Protein AF-A0A1C5D1U2-F1 (afdb_monomer)

Foldseek 3Di:
DVVVVVVLLCCLCPVDPVNVVLVVVLVVLVVVVVCCVPPNDDPDDPCSCVVLVVSLPPQLVVQLVVQVVVPPVRSPDPVRNVVSSVVSSSVVSSVNSVVVVCVVCVDPDPPPPDD

Secondary structure (DSSP, 8-state):
-HHHHHHHHHHHHHSSHHHHHHHHHHHHHHHHHHHHHHH---SS---TTHHHHHHHTTHHHHHHHHHHHH-HHHHTSHHHHHHHHHHHHHHHHHHHHHHHHHHH-----------

Structure (mmCIF, N/CA/C/O backbone):
data_AF-A0A1C5D1U2-F1
#
_entry.id   AF-A0A1C5D1U2-F1
#
loop_
_atom_site.group_PDB
_atom_site.id
_atom_site.type_symbol
_atom_site.label_atom_id
_atom_site.label_alt_id
_atom_site.label_comp_id
_atom_site.label_asym_id
_atom_site.label_entity_id
_atom_site.label_seq_id
_atom_site.pdbx_PDB_ins_code
_atom_site.Cartn_x
_atom_site.Cartn_y
_atom_site.Cartn_z
_atom_site.occupancy
_atom_site.B_iso_or_equiv
_atom_site.auth_seq_id
_atom_site.auth_comp_id
_atom_site.auth_asym_id
_atom_site.auth_atom_id
_atom_site.pdbx_PDB_model_num
ATOM 1 N N . MET A 1 1 ? 5.463 7.882 26.669 1.00 59.19 1 MET A N 1
ATOM 2 C CA . MET A 1 1 ? 4.189 8.101 25.939 1.00 59.19 1 MET A CA 1
ATOM 3 C C . MET A 1 1 ? 4.186 7.494 24.531 1.00 59.19 1 MET A C 1
ATOM 5 O O . MET A 1 1 ? 3.218 6.819 24.209 1.00 59.19 1 MET A O 1
ATOM 9 N N . ALA A 1 2 ? 5.246 7.643 23.720 1.00 62.22 2 ALA A N 1
ATOM 10 C CA . ALA A 1 2 ? 5.310 7.101 22.348 1.00 62.22 2 ALA A CA 1
ATOM 11 C C . ALA A 1 2 ? 5.067 5.576 22.231 1.00 62.22 2 ALA A C 1
ATOM 13 O O . ALA A 1 2 ? 4.366 5.126 21.327 1.00 62.22 2 ALA A O 1
ATOM 14 N N . SER A 1 3 ? 5.560 4.781 23.185 1.00 73.44 3 SER A N 1
ATOM 15 C CA . SER A 1 3 ? 5.375 3.320 23.216 1.00 73.44 3 SER A CA 1
ATOM 16 C C . SER A 1 3 ? 3.904 2.881 23.276 1.00 73.44 3 SER A C 1
ATOM 18 O O . SER A 1 3 ? 3.520 1.902 22.633 1.00 73.44 3 SER A O 1
ATOM 20 N N . GLY A 1 4 ? 3.050 3.621 23.991 1.00 77.00 4 GLY A N 1
ATOM 21 C CA . GLY A 1 4 ? 1.617 3.316 24.093 1.00 77.00 4 GLY A CA 1
ATOM 22 C C . GLY A 1 4 ? 0.851 3.547 22.785 1.00 77.00 4 GLY A C 1
ATOM 23 O O . GLY A 1 4 ? -0.021 2.750 22.428 1.00 77.00 4 GLY A O 1
ATOM 24 N N . LEU A 1 5 ? 1.213 4.592 22.034 1.00 79.06 5 LEU A N 1
ATOM 25 C CA . LEU A 1 5 ? 0.605 4.896 20.733 1.00 79.06 5 LEU A CA 1
ATOM 26 C C . LEU A 1 5 ? 0.976 3.841 19.690 1.00 79.06 5 LEU A C 1
ATOM 28 O O . LEU A 1 5 ? 0.091 3.310 19.024 1.00 79.06 5 LEU A O 1
ATOM 32 N N . LEU A 1 6 ? 2.256 3.465 19.619 1.00 82.38 6 LEU A N 1
ATOM 33 C CA . LEU A 1 6 ? 2.736 2.410 18.720 1.00 82.38 6 LEU A CA 1
ATOM 34 C C . LEU A 1 6 ? 2.036 1.073 18.988 1.00 82.38 6 LEU A C 1
ATOM 36 O O . LEU A 1 6 ? 1.589 0.405 18.060 1.00 82.38 6 LEU A O 1
ATOM 40 N N . THR A 1 7 ? 1.862 0.719 20.262 1.00 82.25 7 THR A N 1
ATOM 41 C CA . THR A 1 7 ? 1.170 -0.517 20.658 1.00 82.25 7 THR A CA 1
ATOM 42 C C . THR A 1 7 ? -0.309 -0.489 20.264 1.00 82.25 7 THR A C 1
ATOM 44 O O . THR A 1 7 ? -0.881 -1.504 19.863 1.00 82.25 7 THR A O 1
ATOM 47 N N . THR A 1 8 ? -0.943 0.679 20.364 1.00 80.81 8 THR A N 1
ATOM 48 C CA . THR A 1 8 ? -2.341 0.867 19.961 1.00 80.81 8 THR A CA 1
ATOM 49 C C . THR A 1 8 ? -2.494 0.756 18.448 1.00 80.81 8 THR A C 1
ATOM 51 O O . THR A 1 8 ? -3.366 0.022 17.987 1.00 80.81 8 THR A O 1
ATOM 54 N N . LEU A 1 9 ? -1.621 1.415 17.682 1.00 80.38 9 LEU A N 1
ATOM 55 C CA . LEU A 1 9 ? -1.604 1.330 16.222 1.00 80.38 9 LEU A CA 1
ATOM 56 C C . LEU A 1 9 ? -1.368 -0.106 15.757 1.00 80.38 9 LEU A C 1
ATOM 58 O O . LEU A 1 9 ? -2.174 -0.628 14.998 1.00 80.38 9 LEU A O 1
ATOM 62 N N . ALA A 1 10 ? -0.357 -0.790 16.299 1.00 81.06 10 ALA A N 1
ATOM 63 C CA . ALA A 1 10 ? -0.085 -2.187 15.971 1.00 81.06 10 ALA A CA 1
ATOM 64 C C . ALA A 1 10 ? -1.308 -3.088 16.219 1.00 81.06 10 ALA A C 1
ATOM 66 O O . ALA A 1 10 ? -1.644 -3.939 15.397 1.00 81.06 10 ALA A O 1
ATOM 67 N N . ARG A 1 11 ? -2.038 -2.870 17.320 1.00 80.75 11 ARG A N 1
ATOM 68 C CA . ARG A 1 11 ? -3.258 -3.631 17.619 1.00 80.75 11 ARG A CA 1
ATOM 69 C C . ARG A 1 11 ? -4.394 -3.337 16.638 1.00 80.75 11 ARG A C 1
ATOM 71 O O . ARG A 1 11 ? -5.149 -4.249 16.320 1.00 80.75 11 ARG A O 1
ATOM 78 N N . LEU A 1 12 ? -4.534 -2.101 16.162 1.00 80.00 12 LEU A N 1
ATOM 79 C CA . LEU A 1 12 ? -5.545 -1.750 15.160 1.00 80.00 12 LEU A CA 1
ATOM 80 C C . LEU A 1 12 ? -5.190 -2.316 13.782 1.00 80.00 12 LEU A C 1
ATOM 82 O O . LEU A 1 12 ? -6.058 -2.880 13.124 1.00 80.00 12 LEU A O 1
ATOM 86 N N . THR A 1 13 ? -3.924 -2.223 13.381 1.00 76.56 13 THR A N 1
ATOM 87 C CA . THR A 1 13 ? -3.430 -2.709 12.088 1.00 76.56 13 THR A CA 1
ATOM 88 C C . THR A 1 13 ? -3.456 -4.235 11.993 1.00 76.56 13 THR A C 1
ATOM 90 O O . THR A 1 13 ? -3.878 -4.772 10.975 1.00 76.56 13 THR A O 1
ATOM 93 N N . PHE A 1 14 ? -3.049 -4.948 13.050 1.00 82.00 14 PHE A N 1
ATOM 94 C CA . PHE A 1 14 ? -2.840 -6.404 12.997 1.00 82.00 14 PHE A CA 1
ATOM 95 C C . PHE A 1 14 ? -3.801 -7.223 13.868 1.00 82.00 14 PHE A C 1
ATOM 97 O O . PHE A 1 14 ? -3.948 -8.426 13.659 1.00 82.00 14 PHE A O 1
ATOM 104 N N . GLY A 1 15 ? -4.453 -6.607 14.856 1.00 80.12 15 GLY A N 1
ATOM 105 C CA . GLY A 1 15 ? -5.274 -7.307 15.850 1.00 80.12 15 GLY A CA 1
ATOM 106 C C . GLY A 1 15 ? -6.755 -7.455 15.490 1.00 80.12 15 GLY A C 1
ATOM 107 O O . GLY A 1 15 ? -7.483 -8.123 16.222 1.00 80.12 15 GLY A O 1
ATOM 108 N N . ASN A 1 16 ? -7.226 -6.849 14.394 1.00 85.94 16 ASN A N 1
ATOM 109 C CA . ASN A 1 16 ? -8.617 -6.947 13.947 1.00 85.94 16 ASN A CA 1
ATOM 110 C C . ASN A 1 16 ? -8.740 -7.805 12.679 1.00 85.94 16 ASN A C 1
ATOM 112 O O . ASN A 1 16 ? -7.996 -7.602 11.722 1.00 85.94 16 ASN A O 1
ATOM 116 N N . ARG A 1 17 ? -9.741 -8.699 12.632 1.00 88.81 17 ARG A N 1
ATOM 117 C CA . ARG A 1 17 ? -10.013 -9.557 11.465 1.00 88.81 17 ARG A CA 1
ATOM 118 C C . ARG A 1 17 ? -10.212 -8.764 10.175 1.00 88.81 17 ARG A C 1
ATOM 120 O O . ARG A 1 17 ? -9.757 -9.208 9.134 1.00 88.81 17 ARG A O 1
ATOM 127 N N . VAL A 1 18 ? -10.864 -7.599 10.229 1.00 90.81 18 VAL A N 1
ATOM 128 C CA . VAL A 1 18 ? -11.085 -6.772 9.025 1.00 90.81 18 VAL A CA 1
ATOM 129 C C . VAL A 1 18 ? -9.757 -6.276 8.454 1.00 90.81 18 VAL A C 1
ATOM 131 O O . VAL A 1 18 ? -9.507 -6.426 7.262 1.00 90.81 18 VAL A O 1
ATOM 134 N N . SER A 1 19 ? -8.875 -5.764 9.314 1.00 90.06 19 SER A N 1
ATOM 135 C CA . SER A 1 19 ? -7.537 -5.331 8.910 1.00 90.06 19 SER A CA 1
ATOM 136 C C . SER A 1 19 ? -6.694 -6.505 8.411 1.00 90.06 19 SER A C 1
ATOM 138 O O . SER A 1 19 ? -6.001 -6.366 7.413 1.00 90.06 19 SER A O 1
ATOM 140 N N . GLN A 1 20 ? -6.806 -7.685 9.030 1.00 91.50 20 GLN A N 1
ATOM 141 C CA . GLN A 1 20 ? -6.130 -8.901 8.564 1.00 91.50 20 GLN A CA 1
ATOM 142 C C . GLN A 1 20 ? -6.610 -9.359 7.183 1.00 91.50 20 GLN A C 1
ATOM 144 O O . GLN A 1 20 ? -5.784 -9.731 6.361 1.00 91.50 20 GLN A O 1
ATOM 149 N N . VAL A 1 21 ? -7.918 -9.313 6.908 1.00 95.88 21 VAL A N 1
ATOM 150 C CA . VAL A 1 21 ? -8.467 -9.641 5.581 1.00 95.88 21 VAL A CA 1
ATOM 151 C C . VAL A 1 21 ? -7.938 -8.665 4.532 1.00 95.88 21 VAL A C 1
ATOM 153 O O . VAL A 1 21 ? -7.472 -9.098 3.482 1.00 95.88 21 VAL A O 1
ATOM 156 N N . TYR A 1 22 ? -7.945 -7.365 4.834 1.00 95.31 22 TYR A N 1
ATOM 157 C CA . TYR A 1 22 ? -7.380 -6.350 3.945 1.00 95.31 22 TYR A CA 1
ATOM 158 C C . TYR A 1 22 ? -5.879 -6.572 3.696 1.00 95.31 22 TYR A C 1
ATOM 160 O O . TYR A 1 22 ? -5.448 -6.629 2.548 1.00 95.31 22 TYR A O 1
ATOM 168 N N . LEU A 1 23 ? -5.085 -6.781 4.750 1.00 95.69 23 LEU A N 1
ATOM 169 C CA . LEU A 1 23 ? -3.651 -7.060 4.626 1.00 95.69 23 LEU A CA 1
ATOM 170 C C . LEU A 1 23 ? -3.379 -8.368 3.873 1.00 95.69 23 LEU A C 1
ATOM 172 O O . LEU A 1 23 ? -2.439 -8.433 3.087 1.00 95.69 23 LEU A O 1
ATOM 176 N N . GLY A 1 24 ? -4.210 -9.392 4.072 1.00 96.81 24 GLY A N 1
ATOM 177 C CA . GLY A 1 24 ? -4.141 -10.650 3.333 1.00 96.81 24 GLY A CA 1
ATOM 178 C C . GLY A 1 24 ? -4.403 -10.457 1.840 1.00 96.81 24 GLY A C 1
ATOM 179 O O . GLY A 1 24 ? -3.666 -11.000 1.022 1.00 96.81 24 GLY A O 1
ATOM 180 N N . LEU A 1 25 ? -5.389 -9.633 1.476 1.00 97.88 25 LEU A N 1
ATOM 181 C CA . LEU A 1 25 ? -5.667 -9.275 0.083 1.00 97.88 25 LEU A CA 1
ATOM 182 C C . LEU A 1 25 ? -4.495 -8.515 -0.553 1.00 97.88 25 LEU A C 1
ATOM 184 O O . LEU A 1 25 ? -4.099 -8.822 -1.678 1.00 97.88 25 LEU A O 1
ATOM 188 N N . VAL A 1 26 ? -3.906 -7.560 0.173 1.00 97.62 26 VAL A N 1
ATOM 189 C CA . VAL A 1 26 ? -2.715 -6.832 -0.290 1.00 97.62 26 VAL A CA 1
ATOM 190 C C . VAL A 1 26 ? -1.537 -7.780 -0.483 1.00 97.62 26 VAL A C 1
ATOM 192 O O . VAL A 1 26 ? -0.891 -7.734 -1.526 1.00 97.62 26 VAL A O 1
ATOM 195 N N . ALA A 1 27 ? -1.282 -8.672 0.475 1.00 97.75 27 ALA A N 1
ATOM 196 C CA . ALA A 1 27 ? -0.208 -9.655 0.375 1.00 97.75 27 ALA A CA 1
ATOM 197 C C . ALA A 1 27 ? -0.416 -10.605 -0.815 1.00 97.75 27 ALA A C 1
ATOM 199 O O . ALA A 1 27 ? 0.513 -10.827 -1.587 1.00 97.75 27 ALA A O 1
ATOM 200 N N . ALA A 1 28 ? -1.636 -11.111 -1.012 1.00 98.12 28 ALA A N 1
ATOM 201 C CA . ALA A 1 28 ? -1.973 -11.953 -2.157 1.00 98.12 28 ALA A CA 1
ATOM 202 C C . ALA A 1 28 ? -1.760 -11.215 -3.489 1.00 98.12 28 ALA A C 1
ATOM 204 O O . ALA A 1 28 ? -1.182 -1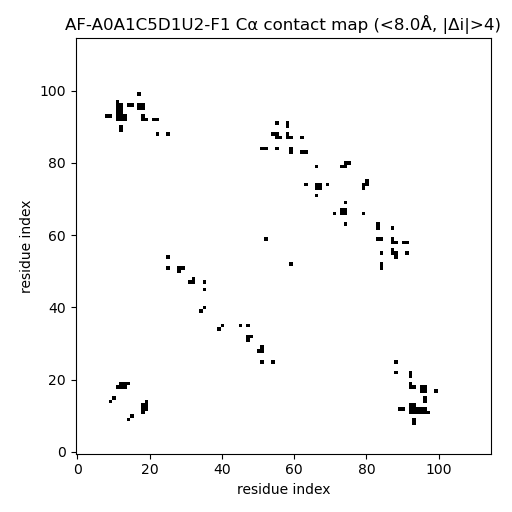1.773 -4.418 1.00 98.12 28 ALA A O 1
ATOM 205 N N . THR A 1 29 ? -2.157 -9.943 -3.559 1.00 97.88 29 THR A N 1
ATOM 206 C CA . THR A 1 29 ? -1.947 -9.102 -4.746 1.00 97.88 29 THR A CA 1
ATOM 207 C C . THR A 1 29 ? -0.461 -8.849 -4.990 1.00 97.88 29 THR A C 1
ATOM 209 O O . THR A 1 29 ? -0.010 -8.918 -6.126 1.00 97.88 29 THR A O 1
ATOM 212 N N . ALA A 1 30 ? 0.332 -8.624 -3.940 1.00 97.31 30 ALA A N 1
ATOM 213 C CA . ALA A 1 30 ? 1.778 -8.452 -4.063 1.00 97.31 30 ALA A CA 1
ATOM 214 C C . ALA A 1 30 ? 2.462 -9.724 -4.582 1.00 97.31 30 ALA A C 1
ATOM 216 O O . ALA A 1 30 ? 3.333 -9.639 -5.444 1.00 97.31 30 ALA A O 1
ATOM 217 N N . VAL A 1 31 ? 2.035 -10.901 -4.112 1.00 98.00 31 VAL A N 1
ATOM 218 C CA . VAL A 1 31 ? 2.506 -12.191 -4.638 1.00 98.00 31 VAL A CA 1
ATOM 219 C C . VAL A 1 31 ? 2.114 -12.351 -6.103 1.00 98.00 31 VAL A C 1
ATOM 221 O O . VAL A 1 31 ? 2.958 -12.726 -6.908 1.00 98.00 31 VAL A O 1
ATOM 224 N N . PHE A 1 32 ? 0.873 -12.023 -6.468 1.00 96.88 32 PHE A N 1
ATOM 225 C CA . PHE A 1 32 ? 0.429 -12.039 -7.860 1.00 96.88 32 PHE A CA 1
ATOM 226 C C . PHE A 1 32 ? 1.307 -11.145 -8.749 1.00 96.88 32 PHE A C 1
ATOM 228 O O . PHE A 1 32 ? 1.826 -11.621 -9.752 1.00 96.88 32 PHE A O 1
ATOM 235 N N . VAL A 1 33 ? 1.556 -9.896 -8.344 1.00 95.88 33 VAL A N 1
ATOM 236 C CA . VAL A 1 33 ? 2.432 -8.964 -9.075 1.00 95.88 33 VAL A CA 1
ATOM 237 C C . VAL A 1 33 ? 3.863 -9.490 -9.169 1.00 95.88 33 VAL A C 1
ATOM 239 O O . VAL A 1 33 ? 4.492 -9.381 -10.218 1.00 95.88 33 VAL A O 1
ATOM 242 N N . ALA A 1 34 ? 4.396 -10.091 -8.104 1.00 95.69 34 ALA A N 1
ATOM 243 C CA . ALA A 1 34 ? 5.729 -10.683 -8.139 1.00 95.69 34 ALA A CA 1
ATOM 244 C C . ALA A 1 34 ? 5.791 -11.871 -9.110 1.00 95.69 34 ALA A C 1
ATOM 246 O O . ALA A 1 34 ? 6.760 -12.011 -9.848 1.00 95.69 34 ALA A O 1
ATOM 247 N N . VAL A 1 35 ? 4.752 -12.709 -9.148 1.00 96.81 35 VAL A N 1
ATOM 248 C CA . VAL A 1 35 ? 4.699 -13.841 -10.077 1.00 96.81 35 VAL A CA 1
ATOM 249 C C . VAL A 1 35 ? 4.613 -13.360 -11.522 1.00 96.81 35 VAL A C 1
ATOM 251 O O . VAL A 1 35 ? 5.366 -13.828 -12.371 1.00 96.81 35 VAL A O 1
ATOM 254 N N . ASP A 1 36 ? 3.729 -12.400 -11.776 1.00 95.06 36 ASP A N 1
ATOM 255 C CA . ASP A 1 36 ? 3.531 -11.783 -13.082 1.00 95.06 36 ASP A CA 1
ATOM 256 C C . ASP A 1 36 ? 4.823 -11.143 -13.616 1.00 95.06 36 ASP A C 1
ATOM 258 O O . ASP A 1 36 ? 5.241 -11.414 -14.738 1.00 95.06 36 ASP A O 1
ATOM 262 N N . THR A 1 37 ? 5.525 -10.385 -12.773 1.00 91.81 37 THR A N 1
ATOM 263 C CA . THR A 1 37 ? 6.757 -9.684 -13.166 1.00 91.81 37 THR A CA 1
ATOM 264 C C . THR A 1 37 ? 7.969 -10.603 -13.325 1.00 91.81 37 THR A C 1
ATOM 266 O O . THR A 1 37 ? 8.833 -10.319 -14.153 1.00 91.81 37 THR A O 1
ATOM 269 N N . LEU A 1 38 ? 8.068 -11.685 -12.544 1.00 93.75 38 LEU A N 1
ATOM 270 C CA . LEU A 1 38 ? 9.246 -12.563 -12.539 1.00 93.75 38 LEU A CA 1
ATOM 271 C C . LEU A 1 38 ? 9.114 -13.786 -13.451 1.00 93.75 38 LEU A C 1
ATOM 273 O O . LEU A 1 38 ? 10.135 -14.317 -13.888 1.00 93.75 38 LEU A O 1
ATOM 277 N N . PHE A 1 39 ? 7.894 -14.259 -13.717 1.00 95.94 39 PHE A N 1
ATOM 278 C CA . PHE A 1 39 ? 7.673 -15.544 -14.392 1.00 95.94 39 PHE A CA 1
ATOM 279 C C . PHE A 1 39 ? 6.756 -15.474 -15.616 1.00 95.94 39 PHE A C 1
ATOM 281 O O . PHE A 1 39 ? 6.668 -16.469 -16.337 1.00 95.94 39 PHE A O 1
ATOM 288 N N . VAL A 1 40 ? 6.086 -14.347 -15.884 1.00 93.12 40 VAL A N 1
ATOM 289 C CA . VAL A 1 40 ? 5.161 -14.225 -17.020 1.00 93.12 40 VAL A CA 1
ATOM 290 C C . VAL A 1 40 ? 5.730 -13.273 -18.071 1.00 93.12 40 VAL A C 1
ATOM 292 O O . VAL A 1 40 ? 5.921 -12.080 -17.841 1.00 93.12 40 VAL A O 1
ATOM 295 N N . ALA A 1 41 ? 6.006 -13.815 -19.259 1.00 91.81 41 ALA A N 1
ATOM 296 C CA . ALA A 1 41 ? 6.475 -13.028 -20.391 1.00 91.81 41 ALA A CA 1
ATOM 297 C C . ALA A 1 41 ? 5.298 -12.320 -21.069 1.00 91.81 41 ALA A C 1
ATOM 299 O O . ALA A 1 41 ? 4.370 -12.970 -21.552 1.00 91.81 41 ALA A O 1
ATOM 300 N N . HIS A 1 42 ? 5.379 -10.995 -21.141 1.00 87.75 42 HIS A N 1
ATOM 301 C CA . HIS A 1 42 ? 4.401 -10.154 -21.816 1.00 87.75 42 HIS A CA 1
ATOM 302 C C . HIS A 1 42 ? 5.049 -9.472 -23.028 1.00 87.75 42 HIS A C 1
ATOM 304 O O . HIS A 1 42 ? 6.214 -9.070 -22.947 1.00 87.75 42 HIS A O 1
ATOM 310 N N . PRO A 1 43 ? 4.333 -9.336 -24.158 1.00 88.62 43 PRO A N 1
ATOM 311 C CA . PRO A 1 43 ? 4.804 -8.533 -25.286 1.00 88.62 43 PRO A CA 1
ATOM 312 C C . PRO A 1 43 ? 4.806 -7.023 -24.969 1.00 88.62 43 PRO A C 1
ATOM 314 O O . PRO A 1 43 ? 5.476 -6.254 -25.655 1.00 88.62 43 PRO A O 1
ATOM 317 N N . ASP A 1 44 ? 4.072 -6.611 -23.936 1.00 87.56 44 ASP A N 1
ATOM 318 C CA . ASP A 1 44 ? 3.847 -5.244 -23.471 1.00 87.56 44 ASP A CA 1
ATOM 319 C C . ASP A 1 44 ? 3.804 -5.156 -21.925 1.00 87.56 44 ASP A C 1
ATOM 321 O O . ASP A 1 44 ? 4.093 -6.120 -21.219 1.00 87.56 44 ASP A O 1
ATOM 325 N N . ALA A 1 45 ? 3.509 -3.976 -21.365 1.00 83.50 45 ALA A N 1
ATOM 326 C CA . ALA A 1 45 ? 3.442 -3.791 -19.913 1.00 83.50 45 ALA A CA 1
ATOM 327 C C . ALA A 1 45 ? 2.169 -4.434 -19.326 1.00 83.50 45 ALA A C 1
ATOM 329 O O . ALA A 1 45 ? 1.060 -4.042 -19.674 1.00 83.50 45 ALA A O 1
ATOM 330 N N . SER A 1 46 ? 2.317 -5.362 -18.374 1.00 84.94 46 SER A N 1
ATOM 331 C CA . SER A 1 46 ? 1.213 -6.190 -17.850 1.00 84.94 46 SER A CA 1
ATOM 332 C C . SER A 1 46 ? 0.174 -5.461 -16.983 1.00 84.94 46 SER A C 1
ATOM 334 O O . SER A 1 46 ? -0.854 -6.034 -16.628 1.00 84.94 46 SER A O 1
ATOM 336 N N . PHE A 1 47 ? 0.436 -4.213 -16.575 1.00 90.88 47 PHE A N 1
ATOM 337 C CA . PHE A 1 47 ? -0.371 -3.436 -15.618 1.00 90.88 47 PHE A CA 1
ATOM 338 C C . PHE A 1 47 ? -0.666 -4.126 -14.268 1.00 90.88 47 PHE A C 1
ATOM 340 O O . PHE A 1 47 ? -1.397 -3.562 -13.453 1.00 90.88 47 PHE A O 1
ATOM 347 N N . ALA A 1 48 ? -0.068 -5.282 -13.954 1.00 93.06 48 ALA A N 1
ATOM 348 C CA . ALA A 1 48 ? -0.348 -6.015 -12.718 1.00 93.06 48 ALA A CA 1
ATOM 349 C C . ALA A 1 48 ? -0.092 -5.159 -11.464 1.00 93.06 48 ALA A C 1
ATOM 351 O O . ALA A 1 48 ? -0.880 -5.171 -10.516 1.00 93.06 48 ALA A O 1
ATOM 352 N N . GLY A 1 49 ? 0.963 -4.337 -11.486 1.00 91.50 49 GLY A N 1
ATOM 353 C CA . GLY A 1 49 ? 1.306 -3.423 -10.394 1.00 91.50 49 GLY A CA 1
ATOM 354 C C . GLY A 1 49 ? 0.218 -2.394 -10.057 1.00 91.50 49 GLY A C 1
ATOM 355 O O . GLY A 1 49 ? 0.139 -1.959 -8.909 1.00 91.50 49 GLY A O 1
ATOM 356 N N . VAL A 1 50 ? -0.670 -2.045 -10.999 1.00 94.81 50 VAL A N 1
ATOM 357 C CA . VAL A 1 50 ? -1.754 -1.066 -10.785 1.00 94.81 50 VAL A CA 1
ATOM 358 C C . VAL A 1 50 ? -2.706 -1.507 -9.671 1.00 94.81 50 VAL A C 1
ATOM 360 O O . VAL A 1 50 ? -3.192 -0.676 -8.902 1.00 94.81 50 VAL A O 1
ATOM 363 N N . TRP A 1 51 ? -2.915 -2.814 -9.504 1.00 95.75 51 TRP A N 1
ATOM 364 C CA . TRP A 1 51 ? -3.775 -3.344 -8.445 1.00 95.75 51 TRP A CA 1
ATOM 365 C C . TRP A 1 51 ? -3.271 -3.005 -7.038 1.00 95.75 51 TRP A C 1
ATOM 367 O O . TRP A 1 51 ? 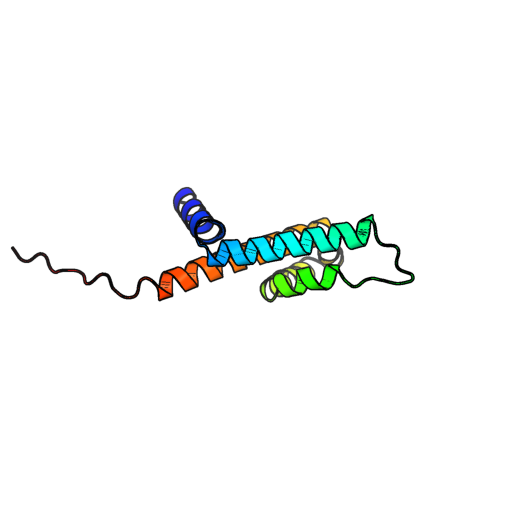-4.078 -2.728 -6.149 1.00 95.75 51 TRP A O 1
ATOM 377 N N . LEU A 1 52 ? -1.951 -2.942 -6.834 1.00 96.31 52 LEU A N 1
ATOM 378 C CA . LEU A 1 52 ? -1.377 -2.506 -5.558 1.00 96.31 52 LEU A CA 1
ATOM 379 C C . LEU A 1 52 ? -1.643 -1.022 -5.296 1.00 96.31 52 LEU A C 1
ATOM 381 O O . LEU A 1 52 ? -1.950 -0.653 -4.163 1.00 96.31 52 LEU A O 1
ATOM 385 N N . PHE A 1 53 ? -1.600 -0.182 -6.333 1.00 95.56 53 PHE A N 1
ATOM 386 C CA . PHE A 1 53 ? -1.948 1.234 -6.210 1.00 95.56 53 PHE A CA 1
ATOM 387 C C . PHE A 1 53 ? -3.424 1.430 -5.868 1.00 95.56 53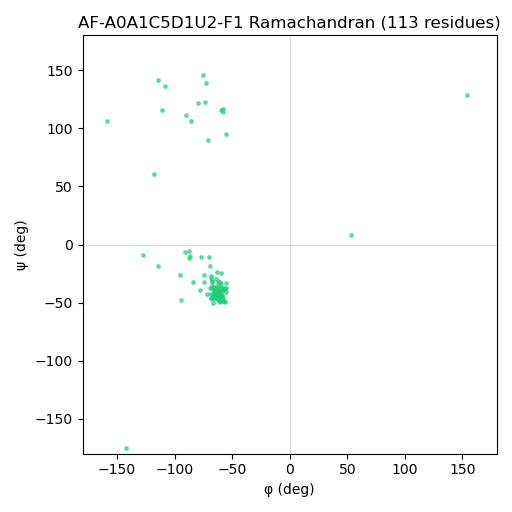 PHE A C 1
ATOM 389 O O . PHE A 1 53 ? -3.732 2.254 -5.011 1.00 95.56 53 PHE A O 1
ATOM 396 N N . PHE A 1 54 ? -4.334 0.642 -6.449 1.00 96.56 54 PHE A N 1
ATOM 397 C CA . PHE A 1 54 ? -5.751 0.697 -6.079 1.00 96.56 54 PHE A CA 1
ATOM 398 C C . PHE A 1 54 ? -6.004 0.263 -4.636 1.00 96.56 54 PHE A C 1
ATOM 400 O O . PHE A 1 54 ? -6.771 0.915 -3.934 1.00 96.56 54 PHE A O 1
ATOM 407 N N . LEU A 1 55 ? -5.335 -0.788 -4.158 1.00 96.88 55 LEU A N 1
ATOM 408 C CA . LEU A 1 55 ? -5.451 -1.209 -2.759 1.00 96.88 55 LEU A CA 1
ATOM 409 C C . LEU A 1 55 ? -4.831 -0.203 -1.782 1.00 96.88 55 LEU A C 1
ATOM 411 O O . LEU A 1 55 ? -5.275 -0.104 -0.638 1.00 96.88 55 LEU A O 1
ATOM 415 N N . ALA A 1 56 ? -3.813 0.535 -2.223 1.00 97.12 56 ALA A N 1
ATOM 416 C CA . ALA A 1 56 ? -3.167 1.600 -1.466 1.00 97.12 56 ALA A CA 1
ATOM 417 C C . ALA A 1 56 ? -3.853 2.971 -1.635 1.00 97.12 56 ALA A C 1
ATOM 419 O O . ALA A 1 56 ? -3.499 3.924 -0.939 1.00 97.12 56 ALA A O 1
ATOM 420 N N . ALA A 1 57 ? -4.859 3.091 -2.502 1.00 96.12 57 ALA A N 1
ATOM 421 C CA . ALA A 1 57 ? -5.669 4.294 -2.628 1.00 96.12 57 ALA A CA 1
ATOM 422 C C . ALA A 1 57 ? -6.656 4.408 -1.451 1.00 96.12 57 ALA A C 1
ATOM 424 O O . ALA A 1 57 ? -7.149 3.392 -0.971 1.00 96.12 57 ALA A O 1
ATOM 425 N N . PRO A 1 58 ? -6.972 5.626 -0.977 1.00 95.06 58 PRO A N 1
ATOM 426 C CA . PRO A 1 58 ? -6.511 6.912 -1.501 1.00 95.06 58 PRO A CA 1
ATOM 427 C C . PRO A 1 58 ? -5.166 7.373 -0.918 1.00 95.06 58 PRO A C 1
ATOM 429 O O . PRO A 1 58 ? -4.607 8.357 -1.396 1.00 95.06 58 PRO A O 1
ATOM 432 N N . THR A 1 59 ? -4.644 6.704 0.117 1.00 96.62 59 THR A N 1
ATOM 433 C CA . THR A 1 59 ? -3.488 7.190 0.890 1.00 96.62 59 THR A CA 1
ATOM 434 C C . THR A 1 59 ? -2.219 7.315 0.053 1.00 96.62 59 THR A C 1
ATOM 436 O O . THR A 1 59 ? -1.457 8.254 0.270 1.00 96.62 59 THR A O 1
ATOM 439 N N . VAL A 1 60 ? -2.037 6.470 -0.963 1.00 95.75 60 VAL A N 1
ATOM 440 C CA . VAL A 1 60 ? -0.889 6.558 -1.879 1.00 95.75 60 VAL A CA 1
ATOM 441 C C . VAL A 1 60 ? -0.811 7.894 -2.620 1.00 95.75 60 VAL A C 1
ATOM 443 O O . VAL A 1 60 ? 0.281 8.429 -2.798 1.00 95.75 60 VAL A O 1
ATOM 446 N N . PHE A 1 61 ? -1.951 8.505 -2.961 1.00 94.75 61 PHE A N 1
ATOM 447 C CA . PHE A 1 61 ? -1.965 9.812 -3.622 1.00 94.75 61 PHE A CA 1
ATOM 448 C C . PHE A 1 61 ? -1.462 10.926 -2.707 1.00 94.75 61 PHE A C 1
ATOM 450 O O . PHE A 1 61 ? -0.821 11.857 -3.181 1.00 94.75 61 PHE A O 1
ATOM 457 N N . VAL A 1 62 ? -1.693 10.817 -1.395 1.00 95.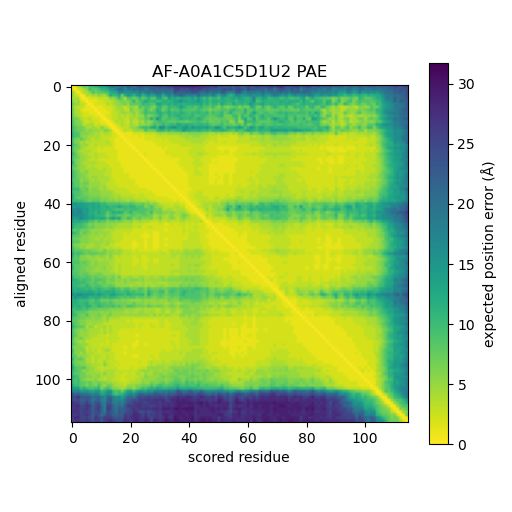88 62 VAL A N 1
ATOM 458 C CA . VAL A 1 62 ? -1.158 11.779 -0.420 1.00 95.88 62 VAL A CA 1
ATOM 459 C C . VAL A 1 62 ? 0.366 11.735 -0.421 1.00 95.88 62 VAL A C 1
ATOM 461 O O . VAL A 1 62 ? 1.006 12.784 -0.415 1.00 95.88 62 VAL A O 1
ATOM 464 N N . PHE A 1 63 ? 0.951 10.536 -0.478 1.00 94.81 63 PHE A N 1
ATOM 465 C CA . PHE A 1 63 ? 2.399 10.395 -0.586 1.00 94.81 63 PHE A CA 1
ATOM 466 C C . PHE A 1 63 ? 2.921 10.917 -1.919 1.00 94.81 63 PHE A C 1
ATOM 468 O O . PHE A 1 63 ? 3.902 11.642 -1.908 1.00 94.81 63 PHE A O 1
ATOM 475 N N . PHE A 1 64 ? 2.273 10.624 -3.045 1.00 92.94 64 PHE A N 1
ATOM 476 C CA . PHE A 1 64 ? 2.717 11.136 -4.346 1.00 92.94 64 PHE A CA 1
ATOM 477 C C . PHE A 1 64 ? 2.668 12.659 -4.429 1.00 92.94 64 PHE A C 1
ATOM 479 O O . PHE A 1 64 ? 3.672 13.275 -4.768 1.00 92.94 64 PHE A O 1
ATOM 486 N N . ILE A 1 65 ? 1.564 13.278 -4.004 1.00 94.19 65 ILE A N 1
ATOM 487 C CA . ILE A 1 65 ? 1.465 14.740 -3.926 1.00 94.19 65 ILE A CA 1
ATOM 488 C C . ILE A 1 65 ? 2.550 15.296 -2.994 1.00 94.19 65 ILE A C 1
ATOM 490 O O . ILE A 1 65 ? 3.220 16.263 -3.337 1.00 94.19 65 ILE A O 1
ATOM 494 N N . GLY A 1 66 ? 2.762 14.679 -1.828 1.00 91.81 66 GLY A N 1
ATOM 495 C CA . GLY A 1 66 ? 3.811 15.095 -0.897 1.00 91.81 66 GLY A CA 1
ATOM 496 C C . GLY A 1 66 ? 5.229 14.930 -1.456 1.00 91.81 66 GLY A C 1
ATOM 497 O O . GLY A 1 66 ? 6.074 15.788 -1.225 1.00 91.81 66 GLY A O 1
ATOM 498 N N . GLY A 1 67 ? 5.487 13.856 -2.202 1.00 91.00 67 GLY A N 1
ATOM 499 C CA . GLY A 1 67 ? 6.769 13.567 -2.841 1.00 91.00 67 GLY A CA 1
ATOM 500 C C . GLY A 1 67 ? 7.106 14.580 -3.927 1.00 91.00 67 GLY A C 1
ATOM 501 O O . GLY A 1 67 ? 8.213 15.109 -3.931 1.00 91.00 67 GLY A O 1
ATOM 502 N N . GLU A 1 68 ? 6.137 14.922 -4.778 1.00 91.25 68 GLU A N 1
ATOM 503 C CA . GLU A 1 68 ? 6.287 15.950 -5.818 1.00 91.25 68 GLU A CA 1
ATOM 504 C C . GLU A 1 68 ? 6.699 17.309 -5.238 1.00 91.25 68 GLU A C 1
ATOM 506 O O . GLU A 1 68 ? 7.553 17.998 -5.794 1.00 91.25 68 GLU A O 1
ATOM 511 N N . LEU A 1 69 ? 6.156 17.673 -4.071 1.00 91.38 69 LEU A N 1
ATOM 512 C CA . LEU A 1 69 ? 6.518 18.913 -3.375 1.00 91.38 69 LEU A CA 1
ATOM 513 C C . LEU A 1 69 ? 7.955 18.908 -2.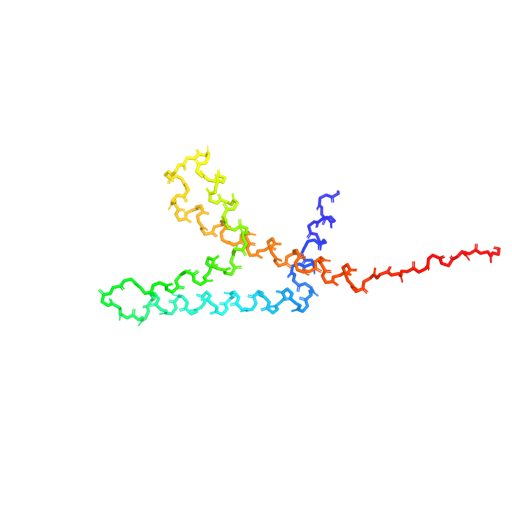830 1.00 91.38 69 LEU A C 1
ATOM 515 O O . LEU A 1 69 ? 8.547 19.973 -2.664 1.00 91.38 69 LEU A O 1
ATOM 519 N N . VAL A 1 70 ? 8.511 17.731 -2.529 1.00 88.88 70 VAL A N 1
ATOM 520 C CA . VAL A 1 70 ? 9.908 17.565 -2.087 1.00 88.88 70 VAL A CA 1
ATOM 521 C C . VAL A 1 70 ? 10.855 17.502 -3.293 1.00 88.88 70 VAL A C 1
ATOM 523 O O . VAL A 1 70 ? 11.983 17.987 -3.213 1.00 88.88 70 VAL A O 1
ATOM 526 N N . GLY A 1 71 ? 10.387 16.948 -4.414 1.00 90.12 71 GLY A N 1
ATOM 527 C CA . GLY A 1 71 ? 11.052 16.953 -5.714 1.00 90.12 71 GLY A CA 1
ATOM 528 C C . GLY A 1 71 ? 10.637 15.759 -6.580 1.00 90.12 71 GLY A C 1
ATOM 529 O O . GLY A 1 71 ? 10.760 14.613 -6.150 1.00 90.12 71 GLY A O 1
ATOM 530 N N . GLY A 1 72 ? 10.217 16.014 -7.824 1.00 84.44 72 GLY A N 1
ATOM 531 C CA . GLY A 1 72 ? 9.685 14.981 -8.731 1.00 84.44 72 GLY A CA 1
ATOM 532 C C . GLY A 1 72 ? 10.643 13.813 -9.005 1.00 84.44 72 GLY A C 1
ATOM 533 O O . GLY A 1 72 ? 10.247 12.655 -8.953 1.00 84.44 72 GLY A O 1
ATOM 534 N N . THR A 1 73 ? 11.948 14.070 -9.151 1.00 87.62 73 THR A N 1
ATOM 535 C CA . THR A 1 73 ? 12.939 12.988 -9.344 1.00 87.62 73 THR A CA 1
ATOM 536 C C . THR A 1 73 ? 13.050 12.049 -8.142 1.00 87.62 73 THR A C 1
ATOM 538 O O . THR A 1 73 ? 13.368 10.871 -8.297 1.00 87.62 73 THR A O 1
ATOM 541 N N . PHE A 1 74 ? 12.798 12.556 -6.933 1.00 85.31 74 PHE A N 1
ATOM 542 C CA . PHE A 1 74 ? 12.739 11.740 -5.728 1.00 85.31 74 PHE A CA 1
ATOM 543 C C . PHE A 1 74 ? 11.409 10.984 -5.637 1.00 85.31 74 PHE A C 1
ATOM 545 O O . PHE A 1 74 ? 11.417 9.807 -5.273 1.00 85.31 74 PHE A O 1
ATOM 552 N N . ALA A 1 75 ? 10.299 11.624 -6.016 1.00 87.94 75 ALA A N 1
ATOM 553 C CA . ALA A 1 75 ? 8.968 11.020 -6.033 1.00 87.94 75 ALA A CA 1
ATOM 554 C C . ALA A 1 75 ? 8.880 9.799 -6.969 1.00 87.94 75 ALA A C 1
ATOM 556 O O . ALA A 1 75 ? 8.286 8.788 -6.598 1.00 87.94 75 ALA A O 1
ATOM 557 N N . ASP A 1 76 ? 9.559 9.851 -8.116 1.00 88.50 76 ASP A N 1
ATOM 558 C CA . ASP A 1 76 ? 9.625 8.745 -9.082 1.00 88.50 76 ASP A CA 1
ATOM 559 C C . ASP A 1 76 ? 10.575 7.613 -8.661 1.00 88.50 76 ASP A C 1
ATOM 561 O O . ASP A 1 76 ? 10.613 6.538 -9.268 1.00 88.50 76 ASP A O 1
ATOM 565 N N . SER A 1 77 ? 11.382 7.828 -7.620 1.00 93.06 77 SER A N 1
ATOM 566 C CA . SER A 1 77 ? 12.372 6.843 -7.205 1.00 93.06 77 SER A CA 1
ATOM 567 C C . SER A 1 77 ? 11.714 5.633 -6.537 1.00 93.06 77 SER A C 1
ATOM 569 O O . SER A 1 77 ? 10.852 5.751 -5.665 1.00 93.06 77 SER A O 1
ATOM 571 N N . ALA A 1 78 ? 12.202 4.433 -6.856 1.00 91.81 78 ALA A N 1
ATOM 572 C CA . ALA A 1 78 ? 11.775 3.203 -6.185 1.00 91.81 78 ALA A CA 1
ATOM 573 C C . ALA A 1 78 ? 11.962 3.270 -4.654 1.00 91.81 78 ALA A C 1
ATOM 575 O O . ALA A 1 78 ? 11.157 2.729 -3.895 1.00 91.81 78 ALA A O 1
ATOM 576 N N . ALA A 1 79 ? 13.005 3.979 -4.204 1.00 91.69 79 ALA A N 1
ATOM 577 C CA . ALA A 1 79 ? 13.286 4.223 -2.792 1.00 91.69 79 ALA A CA 1
ATOM 578 C C . ALA A 1 79 ? 12.184 5.032 -2.088 1.00 91.69 79 ALA A C 1
ATOM 580 O O . ALA A 1 79 ? 12.037 4.912 -0.876 1.00 91.69 79 ALA A O 1
ATOM 581 N N . PHE A 1 80 ? 11.401 5.818 -2.828 1.00 93.88 80 PHE A N 1
ATOM 582 C CA . PHE A 1 80 ? 10.239 6.533 -2.316 1.00 93.88 80 PHE A CA 1
ATOM 583 C C . PHE A 1 80 ? 8.937 5.748 -2.517 1.00 93.88 80 PHE A C 1
ATOM 585 O O . PHE A 1 80 ? 8.165 5.575 -1.570 1.00 93.88 80 PHE A O 1
ATOM 592 N N . VAL A 1 81 ? 8.710 5.226 -3.728 1.00 94.12 81 VAL A N 1
ATOM 593 C CA . VAL A 1 81 ? 7.447 4.576 -4.114 1.00 94.12 81 VAL A CA 1
ATOM 594 C C . VAL A 1 81 ? 7.146 3.350 -3.250 1.00 94.12 81 VAL A C 1
ATOM 596 O O . VAL A 1 81 ? 6.018 3.202 -2.773 1.00 94.12 81 VAL A O 1
ATOM 599 N N . TYR A 1 82 ? 8.131 2.480 -2.990 1.00 94.12 82 TYR A N 1
ATOM 600 C CA . TYR A 1 82 ? 7.884 1.272 -2.196 1.00 94.12 82 TYR A CA 1
ATOM 601 C C . TYR A 1 82 ? 7.528 1.586 -0.734 1.00 94.12 82 TYR A C 1
ATOM 603 O O . TYR A 1 82 ? 6.494 1.094 -0.268 1.00 94.12 82 TYR A O 1
ATOM 611 N N . PRO A 1 83 ? 8.2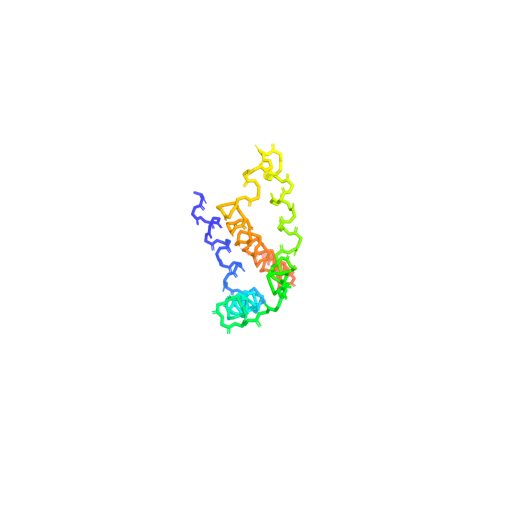86 2.423 0.007 1.00 95.56 83 PRO A N 1
ATOM 612 C CA . PRO A 1 83 ? 7.868 2.836 1.344 1.00 95.56 83 PRO A CA 1
ATOM 613 C C . PRO A 1 83 ? 6.526 3.567 1.362 1.00 95.56 83 PRO A C 1
ATOM 615 O O . PRO A 1 83 ? 5.717 3.299 2.248 1.00 95.56 83 PRO A O 1
ATOM 618 N N . ALA A 1 84 ? 6.255 4.443 0.389 1.00 95.88 84 ALA A N 1
ATOM 619 C CA . ALA A 1 84 ? 4.978 5.145 0.281 1.00 95.88 84 ALA A CA 1
ATOM 620 C C . ALA A 1 84 ? 3.799 4.169 0.146 1.00 95.88 84 ALA A C 1
ATOM 622 O O . ALA A 1 84 ? 2.801 4.308 0.856 1.00 95.88 84 ALA A O 1
ATOM 623 N N . LEU A 1 85 ? 3.926 3.140 -0.699 1.00 96.44 85 LEU A N 1
ATOM 624 C CA . LEU A 1 85 ? 2.927 2.078 -0.840 1.00 96.44 85 LEU A CA 1
ATOM 625 C C . LEU A 1 85 ? 2.724 1.298 0.463 1.00 96.44 85 LEU A C 1
ATOM 627 O O . LEU A 1 85 ? 1.588 1.115 0.904 1.00 96.44 85 LEU A O 1
ATOM 631 N N . VAL A 1 86 ? 3.813 0.876 1.109 1.00 96.25 86 VAL A N 1
ATOM 632 C CA . VAL A 1 86 ? 3.744 0.123 2.371 1.00 96.25 86 VAL A CA 1
ATOM 633 C C . VAL A 1 86 ? 3.063 0.953 3.458 1.00 96.25 86 VAL A C 1
ATOM 635 O O . VAL A 1 86 ? 2.127 0.483 4.104 1.00 96.25 86 VAL A O 1
ATOM 638 N N . LEU A 1 87 ? 3.479 2.208 3.637 1.00 96.62 87 LEU A N 1
ATOM 639 C CA . LEU A 1 87 ? 2.880 3.108 4.619 1.00 96.62 87 LEU A CA 1
ATOM 640 C C . LEU A 1 87 ? 1.404 3.371 4.317 1.00 96.62 87 LEU A C 1
ATOM 642 O O . LEU A 1 87 ? 0.586 3.357 5.235 1.00 96.62 87 LEU A O 1
ATOM 646 N N . SER A 1 88 ? 1.047 3.542 3.046 1.00 97.06 88 SER A N 1
ATOM 647 C CA . SER A 1 88 ? -0.337 3.741 2.608 1.00 97.06 88 SER A CA 1
ATOM 648 C C . SER A 1 88 ? -1.244 2.597 3.045 1.00 97.06 88 SER A C 1
ATOM 650 O O . SER A 1 88 ? -2.285 2.844 3.657 1.00 97.06 88 SER A O 1
ATOM 652 N N . VAL A 1 89 ? -0.817 1.357 2.800 1.00 96.81 89 VAL A N 1
ATOM 653 C CA . VAL A 1 89 ? -1.538 0.145 3.208 1.00 96.81 89 VAL A CA 1
ATOM 654 C C . VAL A 1 89 ? -1.643 0.055 4.730 1.00 96.81 89 VAL A C 1
ATOM 656 O O . VAL A 1 89 ? -2.718 -0.208 5.267 1.00 96.81 89 VAL A O 1
ATOM 659 N N . LEU A 1 90 ? -0.555 0.309 5.460 1.00 94.12 90 LEU A N 1
ATOM 660 C CA . LEU A 1 90 ? -0.563 0.230 6.924 1.00 94.12 90 LEU A CA 1
ATOM 661 C C . LEU A 1 90 ? -1.484 1.278 7.562 1.00 94.12 90 LEU A C 1
ATOM 663 O O . LEU A 1 90 ? -2.199 0.962 8.517 1.00 94.12 90 LEU A O 1
ATOM 667 N N . ILE A 1 91 ? -1.501 2.501 7.021 1.00 95.12 91 ILE A N 1
ATOM 668 C CA . ILE A 1 91 ? -2.402 3.576 7.454 1.00 95.12 91 ILE A CA 1
ATOM 669 C C . ILE A 1 91 ? -3.858 3.162 7.227 1.00 95.12 91 ILE A C 1
ATOM 671 O O . ILE A 1 91 ? -4.678 3.293 8.135 1.00 95.12 91 ILE A O 1
ATOM 675 N N . GLN A 1 92 ? -4.184 2.610 6.057 1.00 94.88 92 GLN A N 1
ATOM 676 C CA . GLN A 1 92 ? -5.541 2.146 5.761 1.00 94.88 92 GLN A CA 1
ATOM 677 C C . GLN A 1 92 ? -5.966 0.967 6.639 1.00 94.88 92 GLN A C 1
ATOM 679 O O . GLN A 1 92 ? -7.071 0.965 7.179 1.00 94.88 92 GLN A O 1
ATOM 684 N N . ALA A 1 93 ? -5.077 0.002 6.868 1.00 92.06 93 ALA A N 1
ATOM 685 C CA . ALA A 1 93 ? -5.328 -1.118 7.769 1.00 92.06 93 ALA A CA 1
ATOM 686 C C . ALA A 1 93 ? -5.583 -0.650 9.214 1.00 92.06 93 ALA A C 1
ATOM 688 O O . ALA A 1 93 ? -6.487 -1.163 9.885 1.00 92.06 93 ALA A O 1
ATOM 689 N N . ALA A 1 94 ? -4.827 0.346 9.691 1.00 89.88 94 ALA A N 1
ATOM 690 C CA . ALA A 1 94 ? -5.050 0.972 10.993 1.00 89.88 94 ALA A CA 1
ATOM 691 C C . ALA A 1 94 ? -6.396 1.713 11.044 1.00 89.88 94 ALA A C 1
ATOM 693 O O . ALA A 1 94 ? -7.137 1.569 12.018 1.00 89.88 94 ALA A O 1
ATOM 694 N N . ALA A 1 95 ? -6.734 2.464 9.990 1.00 91.44 95 ALA A N 1
ATOM 695 C CA . ALA A 1 95 ? -7.988 3.205 9.878 1.00 91.44 95 ALA A CA 1
ATOM 696 C C . ALA A 1 95 ? -9.209 2.271 9.875 1.00 91.44 95 ALA A C 1
ATOM 698 O O . ALA A 1 95 ? -10.143 2.490 10.645 1.00 91.44 95 ALA A O 1
ATOM 699 N N . LEU A 1 96 ? -9.172 1.179 9.102 1.00 91.50 96 LEU A N 1
ATOM 700 C CA . LEU A 1 96 ? -10.201 0.130 9.116 1.00 91.50 96 LEU A CA 1
ATOM 701 C C . LEU A 1 96 ? -10.329 -0.509 10.503 1.00 91.50 96 LEU A C 1
ATOM 703 O O . LEU A 1 96 ? -11.435 -0.702 11.011 1.00 91.50 96 LEU A O 1
ATOM 707 N N . GLY A 1 97 ? -9.194 -0.795 11.144 1.00 88.81 97 GLY A N 1
ATOM 708 C CA . GLY A 1 97 ? -9.141 -1.317 12.505 1.00 88.81 97 GLY A CA 1
ATOM 709 C C . GLY A 1 97 ? -9.833 -0.394 13.507 1.00 88.81 97 GLY A C 1
ATOM 710 O O . GLY A 1 97 ? -10.667 -0.841 14.298 1.00 88.81 97 GLY A O 1
ATOM 711 N N . GLY A 1 98 ? -9.505 0.899 13.451 1.00 87.44 98 GLY A N 1
ATOM 712 C CA . GLY A 1 98 ? -10.067 1.941 14.308 1.00 87.44 98 GLY A CA 1
ATOM 713 C C 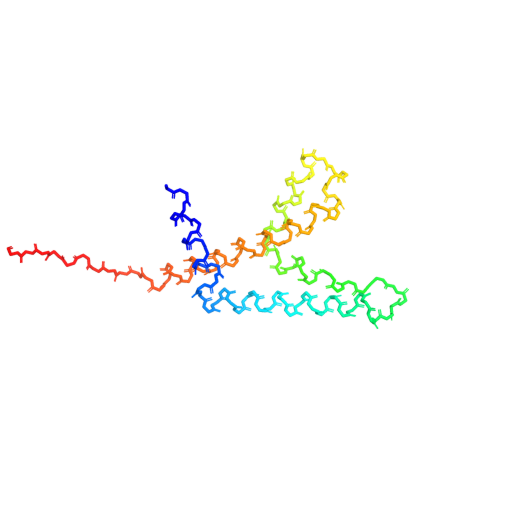. GLY A 1 98 ? -11.558 2.151 14.071 1.00 87.44 98 GLY A C 1
ATOM 714 O O . GLY A 1 98 ? -12.330 2.175 15.027 1.00 87.44 98 GLY A O 1
ATOM 715 N N . PHE A 1 99 ? -11.975 2.221 12.808 1.00 89.75 99 PHE A N 1
ATOM 716 C CA . PHE A 1 99 ? -13.370 2.409 12.422 1.00 89.75 99 PHE A CA 1
ATOM 717 C C . PHE A 1 99 ? -14.254 1.254 12.901 1.00 89.75 99 PHE A C 1
ATOM 719 O O . PHE A 1 99 ? -15.275 1.473 13.546 1.00 89.75 99 PHE A O 1
ATOM 726 N N . VAL A 1 100 ? -13.827 0.006 12.688 1.00 88.25 100 VAL A N 1
ATOM 727 C CA . VAL A 1 100 ? -14.569 -1.171 13.170 1.00 88.25 100 VAL A CA 1
ATOM 728 C C . VAL A 1 100 ? -14.636 -1.201 14.694 1.00 88.25 100 VAL A C 1
ATOM 730 O O . VAL A 1 100 ? -15.670 -1.567 15.249 1.00 88.25 100 VAL A O 1
ATOM 733 N N . ARG A 1 101 ? -13.558 -0.811 15.384 1.00 85.75 101 ARG A N 1
ATOM 734 C CA . ARG A 1 101 ? -13.570 -0.700 16.846 1.00 85.75 101 ARG A CA 1
ATOM 735 C C . ARG A 1 101 ? -14.575 0.353 17.314 1.00 85.75 101 ARG A C 1
ATOM 737 O O . ARG A 1 101 ? -15.328 0.064 18.234 1.00 85.75 101 ARG A O 1
ATOM 744 N N . LEU A 1 102 ? -14.618 1.518 16.668 1.00 86.94 102 LEU A N 1
ATOM 745 C CA . LEU A 1 102 ? -15.563 2.591 16.985 1.00 86.94 102 LEU A CA 1
ATOM 746 C C . LEU A 1 102 ? -17.018 2.139 16.797 1.00 86.94 102 LEU A C 1
ATOM 748 O O . LEU A 1 102 ? -17.852 2.380 17.662 1.00 86.94 102 LEU A O 1
ATOM 752 N N . LEU A 1 103 ? -17.311 1.424 15.708 1.00 87.19 103 LEU A N 1
ATOM 753 C CA . LEU A 1 103 ? -18.648 0.876 15.460 1.00 87.19 103 LEU A CA 1
ATOM 754 C C . LEU A 1 103 ? -19.042 -0.223 16.458 1.00 87.19 103 LEU A C 1
ATOM 756 O O . LEU A 1 103 ? -20.223 -0.394 16.752 1.00 87.19 103 LEU A O 1
ATOM 760 N N . ARG A 1 104 ? -18.068 -0.990 16.965 1.00 84.94 104 ARG A N 1
ATOM 761 C CA . ARG A 1 104 ? -18.296 -2.091 17.917 1.00 84.94 104 ARG A CA 1
ATOM 762 C C . ARG A 1 104 ? -18.312 -1.668 19.382 1.00 84.94 104 ARG A C 1
ATOM 764 O O . ARG A 1 104 ? -18.758 -2.465 20.202 1.00 84.94 104 ARG A O 1
ATOM 771 N N . ASP A 1 105 ? -17.893 -0.447 19.712 1.00 75.56 105 ASP A N 1
ATOM 772 C CA . ASP A 1 105 ? -17.873 0.067 21.088 1.00 75.56 105 ASP A CA 1
ATOM 773 C C . ASP A 1 105 ? -18.789 1.299 21.285 1.00 75.56 105 ASP A C 1
ATOM 775 O O . ASP A 1 105 ? -18.300 2.374 21.634 1.00 75.56 105 ASP A O 1
ATOM 779 N N . PRO A 1 106 ? -20.124 1.217 21.061 1.00 66.25 106 PRO A N 1
ATOM 780 C CA . PRO A 1 106 ? -20.965 2.407 21.168 1.00 66.25 106 PRO A CA 1
ATOM 781 C C . PRO A 1 106 ? -21.234 2.853 22.610 1.00 66.25 106 PRO A C 1
ATOM 783 O O . PRO A 1 106 ? -21.554 4.020 22.815 1.00 66.25 106 PRO A O 1
ATOM 786 N N . ARG A 1 107 ? -21.196 1.960 23.614 1.00 64.06 107 ARG A N 1
ATOM 787 C CA . ARG A 1 107 ? -21.604 2.273 25.000 1.00 64.06 107 ARG A CA 1
ATOM 788 C C . ARG A 1 107 ? -20.990 1.296 26.006 1.00 64.06 107 ARG A C 1
ATOM 790 O O . ARG A 1 107 ? -21.506 0.197 26.187 1.00 64.06 107 ARG A O 1
ATOM 797 N N . ARG A 1 108 ? -19.995 1.737 26.777 1.00 60.44 108 ARG A N 1
ATOM 798 C CA . ARG A 1 108 ? -19.958 1.380 28.203 1.00 60.44 108 ARG A CA 1
ATOM 799 C C . ARG A 1 108 ? -20.820 2.424 28.909 1.00 60.44 108 ARG A C 1
ATOM 801 O O . ARG A 1 108 ? -20.374 3.565 29.004 1.00 60.44 108 ARG A O 1
ATOM 808 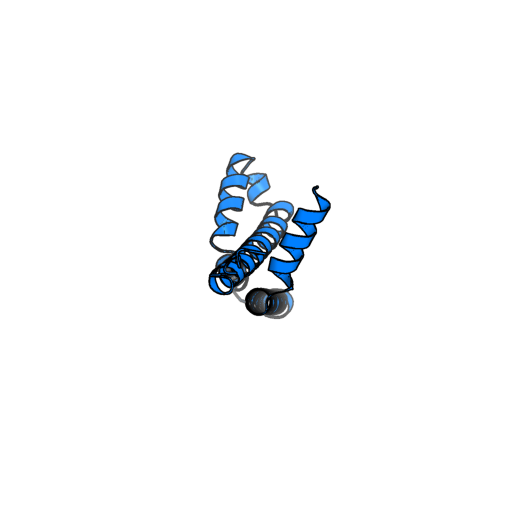N N . PRO A 1 109 ? -22.041 2.097 29.369 1.00 56.56 109 PRO A N 1
ATOM 809 C CA . PRO A 1 109 ? -22.711 2.956 30.326 1.00 56.56 109 PRO A CA 1
ATOM 810 C C . PRO A 1 109 ? -21.766 3.038 31.519 1.00 56.56 109 PRO A C 1
ATOM 812 O O . PRO A 1 109 ? -21.438 2.017 32.128 1.00 56.56 109 PRO A O 1
ATOM 815 N N . SER A 1 110 ? -21.271 4.234 31.809 1.00 60.78 110 SER A N 1
ATOM 816 C CA . SER A 1 110 ? -20.735 4.559 33.118 1.00 60.78 110 SER A CA 1
ATOM 817 C C . SER A 1 110 ? -21.848 4.253 34.111 1.00 60.78 110 SER A C 1
ATOM 819 O O . SER A 1 110 ? -22.764 5.053 34.267 1.00 60.78 110 SER A O 1
ATOM 821 N N . HIS A 1 111 ? -21.832 3.054 34.696 1.00 61.66 111 HIS A N 1
ATOM 822 C CA . HIS A 1 111 ? -22.637 2.754 35.868 1.00 61.66 111 HIS A CA 1
ATOM 823 C C . HIS A 1 111 ? -22.199 3.772 36.923 1.00 61.66 111 HIS A C 1
ATOM 825 O O . HIS A 1 111 ? -21.022 3.747 37.306 1.00 61.66 111 HIS A O 1
ATOM 831 N N . PRO A 1 112 ? -23.072 4.699 37.352 1.00 66.44 112 PRO A N 1
ATOM 832 C CA . PRO A 1 112 ? -22.788 5.500 38.523 1.00 66.44 112 PRO A CA 1
ATOM 833 C C . PRO A 1 112 ? -22.630 4.504 39.671 1.00 66.44 112 PRO A C 1
ATOM 835 O O . PRO A 1 112 ? -23.555 3.757 39.983 1.00 66.44 112 PRO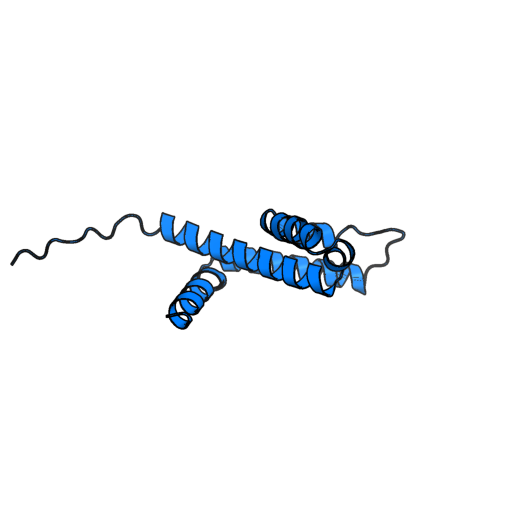 A O 1
ATOM 838 N N . ARG A 1 113 ? -21.430 4.417 40.248 1.00 65.00 113 ARG A N 1
ATOM 839 C CA . ARG A 1 113 ? -21.281 3.814 41.571 1.00 65.00 113 ARG A CA 1
ATOM 840 C C . ARG A 1 113 ? -21.908 4.799 42.550 1.00 65.00 113 ARG A C 1
ATOM 842 O O . ARG A 1 113 ? -21.231 5.706 43.017 1.00 65.00 113 ARG A O 1
ATOM 849 N N . GLU A 1 114 ? -23.199 4.639 42.795 1.00 72.00 114 GLU A N 1
ATOM 850 C CA . GLU A 1 114 ? -23.813 5.091 44.036 1.00 72.00 114 GLU A CA 1
ATOM 851 C C . GLU A 1 114 ? -23.726 3.937 45.037 1.00 72.00 114 GLU A C 1
ATOM 853 O O . GLU A 1 114 ? -24.329 2.884 44.824 1.00 72.00 114 GLU A O 1
ATOM 858 N N . ALA A 1 115 ? -22.900 4.129 46.066 1.00 57.72 115 ALA A N 1
ATOM 859 C CA . ALA A 1 115 ? -23.059 3.623 47.431 1.00 57.72 115 ALA A CA 1
ATOM 860 C C . ALA A 1 115 ? -21.956 4.240 48.301 1.00 57.72 115 ALA A C 1
ATOM 862 O O . ALA A 1 115 ? -20.766 4.009 47.979 1.00 57.72 115 ALA A O 1
#

Mean predicted aligned error: 7.34 Å

Solvent-accessible surface area (backbone atoms only — not comparable to full-atom values): 6457 Å² total; per-residue (Å²): 114,70,68,60,54,54,54,49,46,50,43,22,28,65,67,28,71,69,12,41,52,52,51,48,52,52,51,52,49,51,51,50,33,51,45,46,74,75,73,52,91,64,101,60,86,82,62,54,64,53,57,57,53,60,69,13,49,70,50,33,56,57,44,50,58,53,26,46,75,76,32,54,78,54,38,73,27,68,84,39,45,54,56,38,43,53,51,18,39,50,52,50,22,25,48,51,19,48,51,55,48,53,72,72,59,83,72,81,78,79,72,78,85,83,128

Sequence (115 aa):
MASGLLTTLARLTFGNRVSQVYLGLVAATAVFVAVDTLFVAHPDASFAGVWLFFLAAPTVFVFFIGGELVGGTFADSAAFVYPALVLSVLIQAAALGGFVRLLRDPRRPSHPREA

pLDDT: mean 88.02, std 10.38, range [56.56, 98.12]

Radius of gyration: 19.08 Å; Cα contacts (8 Å, |Δi|>4): 82; chains: 1; bounding box: 37×34×73 Å